Protein AF-A0AAC9HI49-F1 (afdb_monomer)

Sequence (173 aa):
MTNDEAMKWEGIQILCEARKFAYNLLRNTFIQEPSREFIDLLERDEVILSFPFAEDNQEIGAGVDQVNKYLERYTSLAADARGEELERLRWDYTRMFVGPYQLSAPPWESAYLNDERLLFQEETLAVRRIYLRYGDIEELRRKYGGTADVKGLPDASITHPSITIQPADEARK

InterPro domains:
  IPR020945 DMSO/Nitrate reductase chaperone [PF02613] (62-135)
  IPR036411 TorD-like superfamily [SSF89155] (7-135)
  IPR050289 TorD/DmsD family chaperones [PTHR34227] (17-135)

Structure (mmCIF, N/CA/C/O backbone):
data_AF-A0AAC9HI49-F1
#
_entry.id   AF-A0AAC9HI49-F1
#
loop_
_atom_site.group_PDB
_atom_site.id
_atom_site.type_symbol
_atom_site.label_atom_id
_atom_site.label_alt_id
_atom_site.label_comp_id
_atom_site.label_asym_id
_atom_site.label_entity_id
_atom_site.label_seq_id
_atom_site.pdbx_PDB_ins_code
_atom_site.Cartn_x
_atom_site.Cartn_y
_atom_site.Cartn_z
_atom_site.occupancy
_atom_site.B_iso_or_equiv
_atom_site.auth_seq_id
_atom_site.auth_comp_id
_atom_site.auth_asym_id
_atom_site.auth_atom_id
_atom_site.pdbx_PDB_model_num
ATOM 1 N N . MET A 1 1 ? 15.041 10.999 -35.578 1.00 61.09 1 MET A N 1
ATOM 2 C CA . MET A 1 1 ? 14.035 10.027 -35.116 1.00 61.09 1 MET A CA 1
ATOM 3 C C . MET A 1 1 ? 12.996 9.888 -36.197 1.00 61.09 1 MET A C 1
ATOM 5 O O . MET A 1 1 ? 12.480 10.897 -36.663 1.00 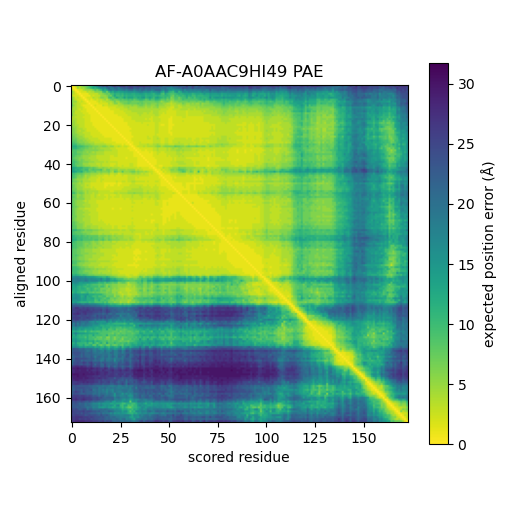61.09 1 MET A O 1
ATOM 9 N N . THR A 1 2 ? 12.757 8.662 -36.632 1.00 83.81 2 THR A N 1
ATOM 10 C CA . THR A 1 2 ? 11.627 8.329 -37.505 1.00 83.81 2 THR A CA 1
ATOM 11 C C . THR A 1 2 ? 10.313 8.413 -36.719 1.00 83.81 2 THR A C 1
ATOM 13 O O . THR A 1 2 ? 10.326 8.407 -35.486 1.00 83.81 2 THR A O 1
ATOM 16 N N . ASN A 1 3 ? 9.179 8.510 -37.419 1.00 82.19 3 ASN A N 1
ATOM 17 C CA . ASN A 1 3 ? 7.861 8.571 -36.778 1.00 82.19 3 ASN A CA 1
ATOM 18 C C . ASN A 1 3 ? 7.596 7.320 -35.912 1.00 82.19 3 ASN A C 1
ATOM 20 O O . ASN A 1 3 ? 7.107 7.432 -34.793 1.00 82.19 3 ASN A O 1
ATOM 24 N N . ASP A 1 4 ? 8.038 6.149 -36.381 1.00 78.75 4 ASP A N 1
ATOM 25 C CA . ASP A 1 4 ? 7.913 4.870 -35.668 1.00 78.75 4 ASP A CA 1
ATOM 26 C C . ASP A 1 4 ? 8.757 4.820 -34.386 1.00 78.75 4 ASP A C 1
ATOM 28 O O . ASP A 1 4 ? 8.318 4.304 -33.357 1.00 78.75 4 ASP A O 1
ATOM 32 N N . GLU A 1 5 ? 9.969 5.385 -34.410 1.00 79.94 5 GLU A N 1
ATOM 33 C CA . GLU A 1 5 ? 10.807 5.488 -33.212 1.00 79.94 5 GLU A CA 1
ATOM 34 C C . GLU A 1 5 ? 10.190 6.429 -32.177 1.00 79.94 5 GLU A C 1
ATOM 36 O O . GLU A 1 5 ? 10.200 6.108 -30.991 1.00 79.94 5 GLU A O 1
ATOM 41 N N . ALA A 1 6 ? 9.636 7.568 -32.606 1.00 79.69 6 ALA A N 1
ATOM 42 C CA . ALA A 1 6 ? 8.961 8.508 -31.711 1.00 79.69 6 ALA A CA 1
ATOM 43 C C . ALA A 1 6 ? 7.743 7.870 -31.029 1.00 79.69 6 ALA A C 1
ATOM 45 O O . ALA A 1 6 ? 7.626 7.944 -29.807 1.00 79.69 6 ALA A O 1
ATOM 46 N N . MET A 1 7 ? 6.916 7.153 -31.793 1.00 80.06 7 MET A N 1
ATOM 47 C CA . MET A 1 7 ? 5.740 6.449 -31.273 1.00 80.06 7 MET A CA 1
ATOM 48 C C . MET A 1 7 ? 6.124 5.342 -30.278 1.00 80.06 7 MET A C 1
ATOM 50 O O . MET A 1 7 ? 5.473 5.149 -29.251 1.00 80.06 7 MET A O 1
ATOM 54 N N . LYS A 1 8 ? 7.234 4.635 -30.531 1.00 89.06 8 LYS A N 1
ATOM 55 C CA . LYS A 1 8 ? 7.773 3.635 -29.598 1.00 89.06 8 LYS A CA 1
ATOM 56 C C . LYS A 1 8 ? 8.255 4.266 -28.288 1.00 89.06 8 LYS A C 1
ATOM 58 O O . LYS A 1 8 ? 8.011 3.704 -27.221 1.00 89.06 8 LYS A O 1
ATOM 63 N N . TRP A 1 9 ? 8.947 5.404 -28.355 1.00 87.31 9 TRP A N 1
ATOM 64 C CA . TRP A 1 9 ? 9.410 6.121 -27.162 1.00 87.31 9 TRP A CA 1
ATOM 65 C C . TRP A 1 9 ? 8.252 6.628 -26.312 1.00 87.31 9 TRP A C 1
ATOM 67 O O . TRP A 1 9 ? 8.283 6.457 -25.095 1.00 87.31 9 TRP A O 1
ATOM 77 N N . GLU A 1 10 ? 7.221 7.175 -26.947 1.00 90.31 10 GLU A N 1
ATOM 78 C CA . GLU A 1 10 ? 5.997 7.608 -26.276 1.00 90.31 10 GLU A CA 1
ATOM 79 C C . GLU A 1 10 ? 5.317 6.440 -25.545 1.00 90.31 10 GLU A C 1
ATOM 81 O O . GLU A 1 10 ? 5.030 6.537 -24.353 1.00 90.31 10 GLU A O 1
ATOM 86 N N . GLY A 1 11 ? 5.180 5.280 -26.198 1.00 90.56 11 GLY A N 1
ATOM 87 C CA . GLY A 1 11 ? 4.645 4.075 -25.554 1.00 90.56 11 GLY A CA 1
ATOM 88 C C . GLY A 1 11 ? 5.463 3.619 -24.338 1.00 90.56 11 GLY A C 1
ATOM 89 O O . GLY A 1 11 ? 4.902 3.279 -23.296 1.00 90.56 11 GLY A O 1
ATOM 90 N N . ILE A 1 12 ? 6.797 3.66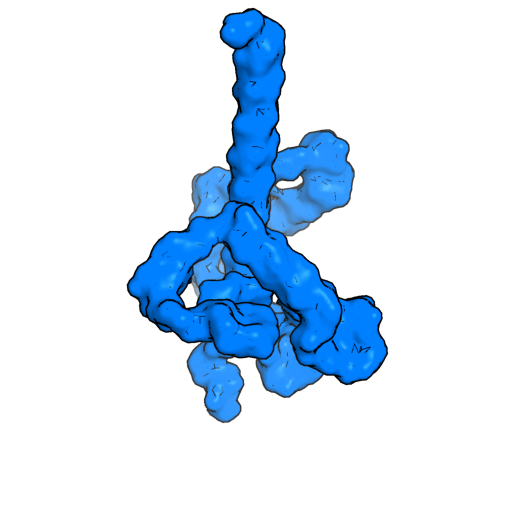1 -24.425 1.00 92.62 12 ILE A N 1
ATOM 91 C CA . ILE A 1 12 ? 7.678 3.337 -23.289 1.00 92.62 12 ILE A CA 1
ATOM 92 C C . ILE A 1 12 ? 7.490 4.339 -22.143 1.00 92.62 12 ILE A C 1
ATOM 94 O O . ILE A 1 12 ? 7.461 3.935 -20.980 1.00 92.62 12 ILE A O 1
ATOM 98 N N . GLN A 1 13 ? 7.357 5.632 -22.446 1.00 91.44 13 GLN A N 1
ATOM 99 C CA . GLN A 1 13 ? 7.132 6.664 -21.433 1.00 91.44 13 GLN A CA 1
ATOM 100 C C . GLN A 1 13 ? 5.804 6.455 -20.706 1.00 91.44 13 GLN A C 1
ATOM 102 O O . GLN A 1 13 ? 5.793 6.459 -19.476 1.00 91.44 13 GLN A O 1
ATOM 107 N N . ILE A 1 14 ? 4.724 6.179 -21.440 1.00 92.31 14 ILE A N 1
ATOM 108 C CA . ILE A 1 14 ? 3.405 5.883 -20.864 1.00 92.31 14 ILE A CA 1
ATOM 109 C C . ILE A 1 14 ? 3.491 4.690 -19.903 1.00 92.31 14 ILE A C 1
ATOM 111 O O . ILE A 1 14 ? 3.037 4.775 -18.762 1.00 92.31 14 ILE A O 1
ATOM 115 N N . LEU A 1 15 ? 4.147 3.601 -20.318 1.00 94.06 15 LEU A N 1
ATOM 116 C CA . LEU A 1 15 ? 4.341 2.424 -19.464 1.00 94.06 15 LEU A CA 1
ATOM 117 C C . LEU A 1 15 ? 5.160 2.740 -18.205 1.00 94.06 15 LEU A C 1
ATOM 119 O O . LEU A 1 15 ? 4.860 2.234 -17.122 1.00 94.06 15 LEU A O 1
ATOM 123 N N . CYS A 1 16 ? 6.201 3.563 -18.322 1.00 91.62 16 CYS A N 1
ATOM 124 C CA . CYS A 1 16 ? 7.006 3.981 -17.178 1.00 91.62 16 CYS A CA 1
ATOM 125 C C . CYS A 1 16 ? 6.200 4.825 -16.182 1.00 91.62 16 CYS A C 1
ATOM 127 O O . CYS A 1 16 ? 6.318 4.593 -14.979 1.00 91.62 16 CYS A O 1
ATOM 129 N N . GLU A 1 17 ? 5.377 5.763 -16.651 1.00 92.31 17 GLU A N 1
ATOM 130 C CA . GLU A 1 17 ? 4.525 6.581 -15.778 1.00 92.31 17 GLU A CA 1
ATOM 131 C C . GLU A 1 17 ? 3.445 5.743 -15.085 1.00 92.31 17 GLU A C 1
ATOM 133 O O . GLU A 1 17 ? 3.283 5.846 -13.868 1.00 92.31 17 GLU A O 1
ATOM 138 N N . ALA A 1 18 ? 2.805 4.816 -15.805 1.00 93.06 18 ALA A N 1
ATOM 139 C CA . ALA A 1 18 ? 1.861 3.865 -15.220 1.00 93.06 18 ALA A CA 1
ATOM 140 C C . ALA A 1 18 ? 2.509 3.056 -14.079 1.00 93.06 18 ALA A C 1
ATOM 142 O O . ALA A 1 18 ? 1.972 2.946 -12.976 1.00 93.06 18 ALA A O 1
ATOM 143 N N . ARG A 1 19 ? 3.725 2.544 -14.299 1.00 93.00 19 ARG A N 1
ATOM 144 C CA . ARG A 1 19 ? 4.468 1.798 -13.273 1.00 93.00 19 ARG A CA 1
ATOM 145 C C . ARG A 1 19 ? 4.849 2.663 -12.076 1.00 93.00 19 ARG A C 1
ATOM 147 O O . ARG A 1 19 ? 4.712 2.205 -10.945 1.00 93.00 19 ARG A O 1
ATOM 154 N N . LYS A 1 20 ? 5.315 3.896 -12.297 1.00 91.19 20 LYS A N 1
ATOM 155 C CA . LYS A 1 20 ? 5.620 4.836 -11.204 1.00 91.19 20 LYS A CA 1
ATOM 156 C C . LYS A 1 20 ? 4.387 5.094 -10.347 1.00 91.19 20 LYS A C 1
ATOM 158 O O . LYS A 1 20 ? 4.497 5.054 -9.125 1.00 91.19 20 LYS A O 1
ATOM 163 N N . PHE A 1 21 ? 3.233 5.313 -10.973 1.00 92.44 21 PHE A N 1
ATOM 164 C CA . PHE A 1 21 ? 1.966 5.476 -10.270 1.00 92.44 21 PHE A CA 1
ATOM 165 C C . PHE A 1 21 ? 1.647 4.254 -9.396 1.00 92.44 21 PHE A C 1
ATOM 167 O O . PHE A 1 21 ? 1.499 4.404 -8.183 1.00 92.44 21 PHE A O 1
ATOM 174 N N . ALA A 1 22 ? 1.655 3.047 -9.973 1.00 94.19 22 ALA A N 1
ATOM 175 C CA . ALA A 1 22 ? 1.383 1.813 -9.233 1.00 94.19 22 ALA A CA 1
ATOM 176 C C . ALA A 1 22 ? 2.346 1.610 -8.053 1.00 94.19 22 ALA A C 1
ATOM 178 O O . ALA A 1 22 ? 1.912 1.355 -6.929 1.00 94.19 22 ALA A O 1
ATOM 179 N N . TYR A 1 23 ? 3.655 1.760 -8.280 1.00 91.88 23 TYR A N 1
ATOM 180 C CA . TYR A 1 23 ? 4.651 1.582 -7.224 1.00 91.88 23 TYR A CA 1
ATOM 181 C C . TYR A 1 23 ? 4.520 2.628 -6.120 1.00 91.88 23 TYR A C 1
ATOM 183 O O . TYR A 1 23 ? 4.665 2.278 -4.953 1.00 91.88 23 TYR A O 1
ATOM 191 N N . ASN A 1 24 ? 4.227 3.887 -6.454 1.00 87.75 24 ASN A N 1
ATOM 192 C CA . ASN A 1 24 ? 4.036 4.934 -5.453 1.00 87.75 24 ASN A CA 1
ATOM 193 C C . ASN A 1 24 ? 2.788 4.688 -4.607 1.00 87.75 24 ASN A C 1
ATOM 195 O O . ASN A 1 24 ? 2.849 4.840 -3.387 1.00 87.75 24 ASN A O 1
ATOM 199 N N . LEU A 1 25 ? 1.687 4.273 -5.236 1.00 91.00 25 LEU A N 1
ATOM 200 C CA . LEU A 1 25 ? 0.455 3.952 -4.530 1.00 91.00 25 LEU A CA 1
ATOM 201 C C . LEU A 1 25 ? 0.673 2.801 -3.544 1.00 91.00 25 LEU A C 1
ATOM 203 O O . LEU A 1 25 ? 0.458 2.975 -2.348 1.00 91.00 25 LEU A O 1
ATOM 207 N N . LEU A 1 26 ? 1.198 1.671 -4.030 1.00 92.06 26 LEU A N 1
ATOM 208 C CA . LEU A 1 26 ? 1.496 0.505 -3.196 1.00 92.06 26 LEU A CA 1
ATOM 209 C C . LEU A 1 26 ? 2.478 0.857 -2.075 1.00 92.06 26 LEU A C 1
ATOM 211 O O . LEU A 1 26 ? 2.240 0.536 -0.914 1.00 92.06 26 LEU A O 1
ATOM 215 N N . ARG A 1 27 ? 3.566 1.566 -2.399 1.00 86.94 27 ARG A N 1
ATOM 216 C CA . ARG A 1 27 ? 4.562 2.007 -1.417 1.00 86.94 27 ARG A CA 1
ATOM 217 C C . ARG A 1 27 ? 3.914 2.798 -0.283 1.00 86.94 27 ARG A C 1
ATOM 219 O O . ARG A 1 27 ? 4.243 2.555 0.875 1.00 86.94 27 ARG A O 1
ATOM 226 N N . ASN A 1 28 ? 3.032 3.742 -0.602 1.00 85.88 28 ASN A N 1
ATOM 227 C CA . ASN A 1 28 ? 2.361 4.540 0.417 1.00 85.88 28 ASN A CA 1
ATOM 228 C C . ASN A 1 28 ? 1.410 3.675 1.251 1.00 85.88 28 ASN A C 1
ATOM 230 O O . ASN A 1 28 ? 1.420 3.795 2.467 1.00 85.88 28 ASN A O 1
ATOM 234 N N . THR A 1 29 ? 0.690 2.727 0.653 1.00 89.00 29 THR A N 1
ATOM 235 C CA . THR A 1 29 ? -0.162 1.792 1.408 1.00 89.00 29 THR A CA 1
ATOM 236 C C . THR A 1 29 ? 0.621 0.926 2.409 1.00 89.00 29 THR A C 1
ATOM 238 O O . THR A 1 29 ? 0.087 0.593 3.461 1.00 89.00 29 THR A O 1
ATOM 241 N N . PHE A 1 30 ? 1.881 0.577 2.120 1.00 87.00 30 PHE A N 1
ATOM 242 C CA . PHE A 1 30 ? 2.711 -0.250 3.011 1.00 87.00 30 PHE A CA 1
ATOM 243 C C . PHE A 1 30 ? 3.580 0.531 4.010 1.00 87.00 30 PHE A C 1
ATOM 245 O O . PHE A 1 30 ? 4.011 -0.060 4.992 1.00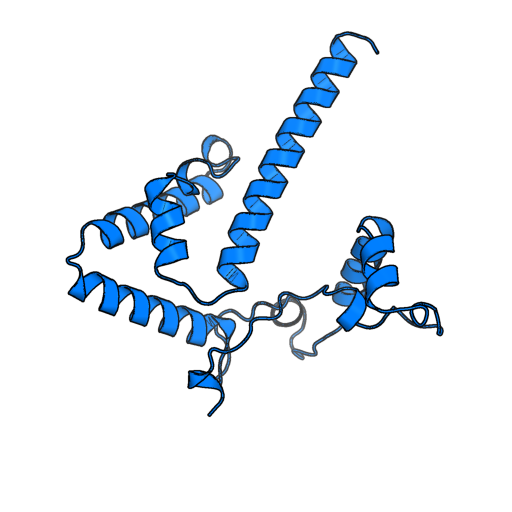 87.00 30 PHE A O 1
ATOM 252 N N . ILE A 1 31 ? 3.921 1.802 3.763 1.00 80.69 31 ILE A N 1
ATOM 253 C CA . ILE A 1 31 ? 4.863 2.553 4.622 1.00 80.69 31 ILE A CA 1
ATOM 254 C C . ILE A 1 31 ? 4.171 3.255 5.788 1.00 80.69 31 ILE A C 1
ATOM 256 O O . ILE A 1 31 ? 4.750 3.354 6.875 1.00 80.69 31 ILE A O 1
ATOM 260 N N . GLN A 1 32 ? 2.986 3.805 5.543 1.00 81.50 32 GLN A N 1
ATOM 261 C CA . GLN A 1 32 ? 2.268 4.627 6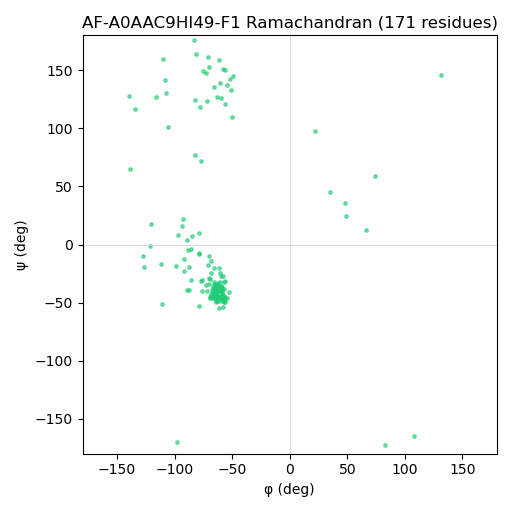.508 1.00 81.50 32 GLN A CA 1
ATOM 262 C C . GLN A 1 32 ? 1.061 3.879 7.051 1.00 81.50 32 GLN A C 1
ATOM 264 O O . GLN A 1 32 ? 0.351 3.191 6.320 1.00 81.50 32 GLN A O 1
ATOM 269 N N . GLU A 1 33 ? 0.823 4.067 8.345 1.00 89.00 33 GLU A N 1
ATOM 270 C CA . GLU A 1 33 ? -0.433 3.675 8.960 1.00 89.00 33 GLU A CA 1
ATOM 271 C C . GLU A 1 33 ? -1.605 4.325 8.194 1.00 89.00 33 GLU A C 1
ATOM 273 O O . GLU A 1 33 ? -1.508 5.499 7.812 1.00 89.00 33 GLU A O 1
ATOM 278 N N . PRO A 1 34 ? -2.700 3.590 7.930 1.00 91.75 34 PRO A N 1
ATOM 279 C CA . PRO A 1 34 ? -3.844 4.133 7.213 1.00 91.75 34 PRO A CA 1
ATOM 280 C C . PRO A 1 34 ? -4.431 5.334 7.956 1.00 91.75 34 PRO A C 1
ATOM 282 O O . PRO A 1 34 ? -4.794 5.239 9.129 1.00 91.75 34 PRO A O 1
ATOM 285 N N . SER A 1 35 ? -4.558 6.458 7.251 1.00 92.31 35 SER A N 1
ATOM 286 C CA . SER A 1 35 ? -5.194 7.672 7.758 1.00 92.31 35 SER A CA 1
ATOM 287 C C . SER A 1 35 ? -6.523 7.933 7.056 1.00 92.31 35 SER A C 1
ATOM 289 O O . SER A 1 35 ? -6.762 7.455 5.943 1.00 92.31 35 SER A O 1
ATOM 291 N N . ARG A 1 36 ? -7.383 8.737 7.690 1.00 91.56 36 ARG A N 1
ATOM 292 C CA . ARG A 1 36 ? -8.645 9.177 7.082 1.00 91.56 36 ARG A CA 1
ATOM 293 C C . ARG A 1 36 ? -8.392 9.907 5.767 1.00 91.56 36 ARG A C 1
ATOM 295 O O . ARG A 1 36 ? -9.039 9.609 4.775 1.00 91.56 36 ARG A O 1
ATOM 302 N N . GLU A 1 37 ? -7.419 10.811 5.755 1.00 90.25 37 GLU A N 1
ATOM 303 C CA . GLU A 1 37 ? -7.063 11.616 4.586 1.00 90.25 37 GLU A CA 1
ATOM 304 C C . GLU A 1 37 ? -6.614 10.737 3.420 1.00 90.25 37 GLU A C 1
ATOM 306 O O . GLU A 1 37 ? -6.943 11.023 2.272 1.00 90.25 37 GLU A O 1
ATOM 311 N N . PHE A 1 38 ? -5.877 9.659 3.707 1.00 90.50 38 PHE A N 1
ATOM 312 C CA . PHE A 1 38 ? -5.438 8.727 2.679 1.00 90.50 38 PHE A CA 1
ATOM 313 C C . PHE A 1 38 ? -6.612 7.930 2.105 1.00 90.50 38 PHE A C 1
ATOM 315 O O . PHE A 1 38 ? -6.728 7.836 0.889 1.00 90.50 38 PHE A O 1
ATOM 322 N N . ILE A 1 39 ? -7.507 7.405 2.947 1.00 91.81 39 ILE A N 1
ATOM 323 C CA . ILE A 1 39 ? -8.690 6.663 2.481 1.00 91.81 39 ILE A CA 1
ATOM 324 C C . ILE A 1 39 ? -9.624 7.570 1.669 1.00 91.81 39 ILE A C 1
ATOM 326 O O . ILE A 1 39 ? -10.052 7.183 0.584 1.00 91.81 39 ILE A O 1
ATOM 330 N N . ASP A 1 40 ? -9.886 8.786 2.154 1.00 88.06 40 ASP A N 1
ATOM 331 C CA . ASP A 1 40 ? -10.738 9.761 1.466 1.00 88.06 40 ASP A CA 1
ATOM 332 C C . ASP A 1 40 ? -10.130 10.178 0.108 1.00 88.06 40 ASP A C 1
ATOM 334 O O . ASP A 1 40 ? -10.860 10.383 -0.859 1.00 88.06 40 ASP A O 1
ATOM 338 N N . LEU A 1 41 ? -8.795 10.263 -0.001 1.00 88.81 41 LEU A N 1
ATOM 339 C CA . LEU A 1 41 ? -8.105 10.515 -1.274 1.00 88.81 41 LEU A CA 1
ATOM 340 C C . LEU A 1 41 ? -8.293 9.362 -2.271 1.00 88.81 41 LEU A C 1
ATOM 342 O O . LEU A 1 41 ? -8.515 9.613 -3.454 1.00 88.81 41 LEU A O 1
ATOM 346 N N . LEU A 1 42 ? -8.194 8.109 -1.811 1.00 90.75 42 LEU A N 1
ATOM 347 C CA . LEU A 1 42 ? -8.360 6.935 -2.677 1.00 90.75 42 LEU A CA 1
ATOM 348 C C . LEU A 1 42 ? -9.764 6.851 -3.276 1.00 90.75 42 LEU A C 1
ATOM 350 O O . LEU A 1 42 ? -9.907 6.405 -4.413 1.00 90.75 42 LEU A O 1
ATOM 354 N N . GLU A 1 43 ? -10.772 7.258 -2.508 1.00 86.31 43 GLU A N 1
ATOM 355 C CA . GLU A 1 43 ? -12.165 7.242 -2.941 1.00 86.31 43 GLU A CA 1
ATOM 356 C C . GLU A 1 43 ? -12.499 8.418 -3.860 1.00 86.31 43 GLU A C 1
ATOM 358 O O . GLU A 1 43 ? -12.964 8.198 -4.976 1.00 86.31 43 GLU A O 1
ATOM 363 N N . ARG A 1 44 ? -12.205 9.654 -3.438 1.00 82.06 44 ARG A N 1
ATOM 364 C CA . ARG A 1 44 ? -12.624 10.865 -4.159 1.00 82.06 44 ARG A CA 1
ATOM 365 C C . ARG A 1 44 ? -12.109 10.928 -5.595 1.00 82.06 44 ARG A C 1
ATOM 367 O O . ARG A 1 44 ? -12.816 11.412 -6.476 1.00 82.06 44 ARG A O 1
ATOM 374 N N . ASP A 1 45 ? -10.871 10.495 -5.801 1.00 82.31 45 ASP A N 1
ATOM 375 C CA . ASP A 1 45 ? -10.201 10.577 -7.098 1.00 82.31 45 ASP A CA 1
ATOM 376 C C . ASP A 1 45 ? -10.295 9.252 -7.878 1.00 82.31 45 ASP A C 1
ATOM 378 O O . ASP A 1 45 ? -9.622 9.099 -8.897 1.00 82.31 45 ASP A O 1
ATOM 382 N N . GLU A 1 46 ? -11.087 8.283 -7.391 1.00 87.69 46 GLU A N 1
ATOM 383 C CA . GLU A 1 46 ? -11.232 6.939 -7.974 1.00 87.69 46 GLU A CA 1
ATOM 384 C C . GLU A 1 46 ? -9.866 6.296 -8.295 1.00 87.69 46 GLU A C 1
ATOM 386 O O . GLU A 1 46 ? -9.680 5.576 -9.282 1.00 87.69 46 GLU A O 1
ATOM 391 N N . VAL A 1 47 ? -8.871 6.571 -7.441 1.00 91.25 47 VAL A N 1
ATOM 392 C CA . VAL A 1 47 ? -7.445 6.296 -7.698 1.00 91.25 47 VAL A CA 1
ATOM 393 C C . VAL A 1 47 ? -7.221 4.819 -7.999 1.00 91.25 47 VAL A C 1
ATOM 395 O O . VAL A 1 47 ? -6.423 4.456 -8.862 1.00 91.25 47 VAL A O 1
ATOM 398 N N . ILE A 1 48 ? -7.945 3.962 -7.283 1.00 94.25 48 ILE A N 1
ATOM 399 C CA . ILE A 1 48 ? -7.841 2.510 -7.393 1.00 94.25 48 ILE A CA 1
ATOM 400 C C . ILE A 1 48 ? -8.404 1.995 -8.720 1.00 94.25 48 ILE A C 1
ATOM 402 O O . ILE A 1 48 ? -7.827 1.070 -9.285 1.00 94.25 48 ILE A O 1
ATOM 406 N N . LEU A 1 49 ? -9.454 2.613 -9.269 1.00 94.06 49 LEU A N 1
ATOM 407 C CA . LEU A 1 49 ? -9.993 2.237 -10.583 1.00 94.06 49 LEU A CA 1
ATOM 408 C C . LEU A 1 49 ? -9.024 2.585 -11.721 1.00 94.06 49 LEU A C 1
ATOM 410 O O . LEU A 1 49 ? -9.032 1.937 -12.762 1.00 94.06 49 LEU A O 1
ATOM 414 N N . SER A 1 50 ? -8.138 3.560 -11.496 1.00 92.62 50 SER A N 1
ATOM 415 C CA . SER A 1 50 ? -7.061 3.930 -12.424 1.00 92.62 50 SER A CA 1
ATOM 416 C C . SER A 1 50 ? -5.794 3.074 -12.270 1.00 92.62 50 SER A C 1
ATOM 418 O O . SER A 1 50 ? -4.763 3.382 -12.875 1.00 92.62 50 SER A O 1
ATOM 420 N N . PHE A 1 51 ? -5.816 2.016 -11.448 1.00 95.75 51 PHE A N 1
ATOM 421 C CA . PHE A 1 51 ? -4.652 1.151 -11.275 1.00 95.75 51 PHE A CA 1
ATOM 422 C C . PHE A 1 51 ? -4.296 0.442 -12.593 1.00 95.75 51 PHE A C 1
ATOM 424 O O . PHE A 1 51 ? -5.149 -0.200 -13.209 1.00 95.75 51 PHE A O 1
ATOM 431 N N . PRO A 1 52 ? -3.040 0.543 -13.059 1.00 96.06 52 PRO A N 1
ATOM 432 C CA . PRO A 1 52 ? -2.684 0.101 -14.397 1.00 96.06 52 PRO A CA 1
ATOM 433 C C . PRO A 1 52 ? -2.731 -1.421 -14.521 1.00 96.06 52 PRO A C 1
ATOM 435 O O . PRO A 1 52 ? -2.469 -2.146 -13.561 1.00 96.06 52 PRO A O 1
ATOM 438 N N . PHE A 1 53 ? -2.980 -1.890 -15.747 1.00 95.06 53 PHE A N 1
ATOM 439 C CA . PHE A 1 53 ? -3.011 -3.309 -16.123 1.00 95.06 53 PHE A CA 1
ATOM 440 C C . PHE A 1 53 ? -4.154 -4.125 -15.493 1.00 95.06 53 PHE A C 1
ATOM 442 O O . PHE A 1 53 ? -4.130 -5.350 -15.580 1.00 95.06 53 PHE A O 1
ATOM 449 N N . ALA A 1 54 ? -5.159 -3.484 -14.886 1.00 95.25 54 ALA A N 1
ATOM 450 C CA . ALA A 1 54 ? -6.320 -4.173 -14.316 1.00 95.25 54 ALA A CA 1
ATOM 451 C C . ALA A 1 54 ? -7.145 -4.934 -15.372 1.00 95.25 54 ALA A C 1
ATOM 453 O O . ALA A 1 54 ? -7.626 -6.031 -15.100 1.00 95.25 54 ALA A O 1
ATOM 454 N N . GLU A 1 55 ? -7.259 -4.388 -16.587 1.00 93.62 55 GLU A N 1
ATOM 455 C CA . GLU A 1 55 ? -7.936 -5.049 -17.715 1.00 93.62 55 GLU A CA 1
ATOM 456 C C . GLU A 1 55 ? -7.084 -6.168 -18.338 1.00 93.62 55 GLU A C 1
ATOM 458 O O . GLU A 1 55 ? -7.617 -7.166 -18.823 1.00 93.62 55 GLU A O 1
ATOM 463 N N . ASP A 1 56 ? -5.757 -6.023 -18.292 1.00 94.38 56 ASP A N 1
ATOM 464 C CA . ASP A 1 56 ? -4.805 -6.947 -18.917 1.00 94.38 56 ASP A CA 1
ATOM 465 C C . ASP A 1 56 ? -4.418 -8.127 -18.009 1.00 94.38 56 ASP A C 1
ATOM 467 O O . ASP A 1 56 ? -3.896 -9.141 -18.480 1.00 94.38 56 ASP A O 1
ATOM 471 N N . ASN A 1 57 ? -4.630 -8.008 -16.695 1.00 96.75 57 ASN A N 1
ATOM 472 C CA . ASN A 1 57 ? -4.240 -9.007 -15.709 1.00 96.75 57 ASN A CA 1
ATOM 473 C C . ASN A 1 57 ? -5.369 -9.271 -14.706 1.00 96.75 57 ASN A C 1
ATOM 475 O O . ASN A 1 57 ? -5.725 -8.414 -13.899 1.00 96.75 57 ASN A O 1
ATOM 479 N N . GLN A 1 58 ? -5.869 -10.509 -14.706 1.00 96.62 58 GLN A N 1
ATOM 480 C CA . GLN A 1 58 ? -6.995 -10.929 -13.873 1.00 96.62 58 GLN A CA 1
ATOM 481 C C . GLN A 1 58 ? -6.740 -10.773 -12.364 1.00 96.62 58 GLN A C 1
ATOM 483 O O . GLN A 1 58 ? -7.664 -10.440 -11.627 1.00 96.62 58 GLN A O 1
ATOM 488 N N . GLU A 1 59 ? -5.516 -11.014 -11.889 1.00 97.31 59 GLU A N 1
ATOM 489 C CA . GLU A 1 59 ? -5.181 -10.887 -10.465 1.00 97.31 59 GLU A CA 1
ATOM 490 C C . GLU A 1 59 ? -5.146 -9.419 -10.036 1.00 97.31 59 GLU A C 1
ATOM 492 O O . GLU A 1 59 ? -5.662 -9.073 -8.973 1.00 97.31 59 GLU A O 1
ATOM 497 N N . ILE A 1 60 ? -4.599 -8.545 -10.889 1.00 96.69 60 ILE A N 1
ATOM 498 C CA . ILE A 1 60 ? -4.615 -7.096 -10.659 1.00 96.69 60 ILE A CA 1
ATOM 499 C C . ILE A 1 60 ? -6.058 -6.590 -10.657 1.00 96.69 60 ILE A C 1
ATOM 501 O O . ILE A 1 60 ? -6.451 -5.910 -9.710 1.00 96.69 60 ILE A O 1
ATOM 505 N N . GLY A 1 61 ? -6.862 -6.969 -11.656 1.00 97.50 61 GLY A N 1
ATOM 506 C CA . GLY A 1 61 ? -8.280 -6.610 -11.723 1.00 97.50 61 GLY A CA 1
ATOM 507 C C . GLY A 1 61 ? -9.061 -7.062 -10.485 1.00 97.50 61 GLY A C 1
ATOM 508 O O . GLY A 1 61 ? -9.778 -6.270 -9.881 1.00 97.50 61 GLY A O 1
ATOM 509 N N . ALA A 1 62 ? -8.847 -8.297 -10.022 1.00 98.00 62 ALA A N 1
ATOM 510 C CA . ALA A 1 62 ? -9.477 -8.797 -8.800 1.00 98.00 62 ALA A CA 1
ATOM 511 C C . ALA A 1 62 ? -9.060 -8.004 -7.546 1.00 98.00 62 ALA A C 1
ATOM 513 O O . ALA A 1 62 ? -9.894 -7.742 -6.675 1.00 98.00 62 ALA A O 1
ATOM 514 N N . GLY A 1 63 ? -7.788 -7.604 -7.453 1.00 96.56 63 GLY A N 1
ATOM 515 C CA . GLY A 1 63 ? -7.289 -6.759 -6.368 1.00 96.56 63 GLY A CA 1
ATOM 516 C C . GLY A 1 63 ? -7.919 -5.364 -6.373 1.00 96.56 63 GLY A C 1
ATOM 517 O O . GLY A 1 63 ? -8.377 -4.897 -5.329 1.00 96.56 63 GLY A O 1
ATOM 518 N N . VAL A 1 64 ? -8.002 -4.731 -7.547 1.00 97.00 64 VAL A N 1
ATOM 519 C CA . VAL A 1 64 ? -8.677 -3.438 -7.750 1.00 97.00 64 VAL A CA 1
ATOM 520 C C . VAL A 1 64 ? -10.136 -3.517 -7.312 1.00 97.00 64 VAL A C 1
ATOM 522 O O . VAL A 1 64 ? -10.568 -2.711 -6.489 1.00 97.00 64 VAL A O 1
ATOM 525 N N . ASP A 1 65 ? -10.867 -4.537 -7.765 1.00 97.19 65 ASP A N 1
ATOM 526 C CA . ASP A 1 65 ? -12.266 -4.756 -7.392 1.00 97.19 65 ASP A CA 1
ATOM 527 C C . ASP A 1 65 ? -12.447 -4.924 -5.882 1.00 97.19 65 ASP A C 1
ATOM 529 O O . ASP A 1 65 ? -13.405 -4.414 -5.296 1.00 97.19 65 ASP A O 1
ATOM 533 N N . GLN A 1 66 ? -11.552 -5.672 -5.232 1.00 97.75 66 GLN A N 1
ATOM 534 C CA . GLN A 1 66 ? -11.626 -5.914 -3.796 1.00 97.75 66 GLN A CA 1
ATOM 535 C C . GLN A 1 66 ? -11.404 -4.628 -2.996 1.00 97.75 66 GLN A C 1
ATOM 537 O O . GLN A 1 66 ? -12.145 -4.366 -2.044 1.00 97.75 66 GLN A O 1
ATOM 542 N N . VAL A 1 67 ? -10.412 -3.822 -3.382 1.00 96.00 67 VAL A N 1
ATOM 543 C CA . VAL A 1 67 ? -10.137 -2.541 -2.724 1.00 96.00 67 VAL A CA 1
ATOM 544 C C . VAL A 1 67 ? -11.265 -1.547 -2.999 1.00 96.00 67 VAL A C 1
ATOM 546 O O . VAL A 1 67 ? -11.737 -0.909 -2.060 1.00 96.00 67 VAL A O 1
ATOM 549 N N . ASN A 1 68 ? -11.772 -1.465 -4.232 1.00 95.94 68 ASN A N 1
ATOM 550 C CA . ASN A 1 68 ? -12.880 -0.572 -4.567 1.00 95.94 68 ASN A CA 1
ATOM 551 C C . ASN A 1 68 ? -14.150 -0.907 -3.763 1.00 95.94 68 ASN A C 1
ATOM 553 O O . ASN A 1 68 ? -14.732 -0.028 -3.135 1.00 95.94 68 ASN A O 1
ATOM 557 N N . LYS A 1 69 ? -14.520 -2.191 -3.660 1.00 96.12 69 LYS A N 1
ATOM 558 C CA . LYS A 1 69 ? -15.654 -2.634 -2.821 1.00 96.12 69 LYS A CA 1
ATOM 559 C C . LYS A 1 69 ? -15.479 -2.261 -1.351 1.00 96.12 69 LYS A C 1
ATOM 561 O O . LYS A 1 69 ? -16.456 -1.952 -0.667 1.00 96.12 69 LYS A O 1
ATOM 566 N N . TYR A 1 70 ? -14.249 -2.323 -0.839 1.00 95.62 70 TYR A N 1
ATOM 567 C CA . TYR A 1 70 ? -13.960 -1.871 0.518 1.00 95.62 70 TYR A CA 1
ATOM 568 C C . TYR A 1 70 ? -14.179 -0.358 0.665 1.00 95.62 70 TYR A C 1
ATOM 570 O O . TYR A 1 70 ? -14.827 0.054 1.626 1.00 95.62 70 TYR A O 1
ATOM 578 N N . LEU A 1 71 ? -13.695 0.451 -0.284 1.00 94.81 71 LEU A N 1
ATOM 579 C CA . LEU A 1 71 ? -13.859 1.910 -0.274 1.00 94.81 71 LEU A CA 1
ATOM 580 C C . LEU A 1 71 ? -15.334 2.325 -0.385 1.00 94.81 71 LEU A C 1
ATOM 582 O O . LEU A 1 71 ? -15.800 3.122 0.425 1.00 94.81 71 LEU A O 1
ATOM 586 N N . GLU A 1 72 ? -16.100 1.715 -1.294 1.00 93.94 72 GLU A N 1
ATOM 587 C CA . GLU A 1 72 ? -17.550 1.936 -1.422 1.00 93.94 72 GLU A CA 1
ATOM 588 C C . GLU A 1 72 ? -18.280 1.642 -0.106 1.00 93.94 72 GLU A C 1
ATOM 590 O O . GLU A 1 72 ? -19.100 2.436 0.370 1.00 93.94 72 GLU A O 1
ATOM 595 N N . ARG A 1 73 ? -17.941 0.512 0.533 1.00 94.25 73 ARG A N 1
ATOM 596 C CA . ARG A 1 73 ? -18.475 0.167 1.852 1.00 94.25 73 ARG A CA 1
ATOM 597 C C . ARG A 1 73 ? -18.087 1.222 2.879 1.00 94.25 73 ARG A C 1
ATOM 599 O O . ARG A 1 73 ? -18.965 1.672 3.608 1.00 94.25 73 ARG A O 1
ATOM 606 N N . TYR A 1 74 ? -16.815 1.615 2.939 1.00 93.25 74 TYR A N 1
ATOM 607 C CA . TYR A 1 74 ? -16.307 2.598 3.895 1.00 93.25 74 TYR A CA 1
ATOM 608 C C . TYR A 1 74 ? -17.045 3.937 3.782 1.00 93.25 74 TYR A C 1
ATOM 610 O O . TYR A 1 74 ? -17.516 4.458 4.792 1.00 93.25 74 TYR A O 1
ATOM 618 N N . THR A 1 75 ? -17.227 4.465 2.570 1.00 89.94 75 THR A N 1
ATOM 619 C CA . THR A 1 75 ? -17.913 5.748 2.351 1.00 89.94 75 THR A CA 1
ATOM 620 C C . THR A 1 75 ? -19.407 5.679 2.653 1.00 89.94 75 THR A C 1
ATOM 622 O O . THR A 1 75 ? -19.985 6.663 3.113 1.00 89.94 75 THR A O 1
ATOM 625 N N . SER A 1 76 ? -20.038 4.515 2.475 1.00 92.38 76 SER A N 1
ATOM 626 C CA . SER A 1 76 ? -21.455 4.328 2.817 1.00 92.38 76 SER A CA 1
ATOM 627 C C . SER A 1 76 ? -21.752 4.365 4.327 1.00 92.38 76 SER A C 1
ATOM 629 O O . SER A 1 76 ? -22.913 4.478 4.725 1.00 92.38 76 SER A O 1
ATOM 631 N N . LEU A 1 77 ? -20.724 4.265 5.179 1.00 94.38 77 LEU A N 1
ATOM 632 C CA . LEU A 1 77 ? -20.874 4.267 6.633 1.00 94.38 77 LEU A CA 1
ATOM 633 C C . LEU A 1 77 ? -21.161 5.673 7.186 1.00 94.38 77 LEU A C 1
ATOM 635 O O . LEU A 1 77 ? -20.653 6.691 6.709 1.00 94.38 77 LEU A O 1
ATOM 639 N N . ALA A 1 78 ? -21.913 5.716 8.287 1.00 94.50 78 ALA A N 1
ATOM 640 C CA . ALA A 1 78 ? -22.071 6.926 9.089 1.00 94.50 78 ALA A CA 1
ATOM 641 C C . ALA A 1 78 ? -20.718 7.400 9.665 1.00 94.50 78 ALA A C 1
ATOM 643 O O . ALA A 1 78 ? -19.750 6.644 9.749 1.00 94.50 78 ALA A O 1
ATOM 644 N N . ALA A 1 79 ? -20.621 8.681 10.035 1.00 90.12 79 ALA A N 1
ATOM 645 C CA . ALA A 1 79 ? -19.350 9.297 10.428 1.00 90.12 79 ALA A CA 1
ATOM 646 C C . ALA A 1 79 ? -18.683 8.627 11.647 1.00 90.12 79 ALA A C 1
ATOM 648 O O . ALA A 1 79 ? -17.463 8.464 11.660 1.00 90.12 79 ALA A O 1
ATOM 649 N N . ASP A 1 80 ? -19.480 8.220 12.634 1.00 91.69 80 ASP A N 1
ATOM 650 C CA . ASP A 1 80 ? -19.056 7.443 13.802 1.00 91.69 80 ASP A CA 1
ATOM 651 C C . ASP A 1 80 ? -18.540 6.054 13.397 1.00 91.69 80 ASP A C 1
ATOM 653 O O . ASP A 1 80 ? -17.406 5.696 13.719 1.00 91.69 80 ASP A O 1
ATOM 657 N N . ALA A 1 81 ? -19.306 5.328 12.582 1.00 94.75 81 ALA A N 1
ATOM 658 C CA . ALA A 1 81 ? -18.931 4.010 12.074 1.00 94.75 81 ALA A CA 1
ATOM 659 C C . ALA A 1 81 ? -17.664 4.040 11.193 1.00 94.75 81 ALA A C 1
ATOM 661 O O . ALA A 1 81 ? -16.857 3.113 11.247 1.00 94.75 81 ALA A O 1
ATOM 662 N N . ARG A 1 82 ? -17.426 5.118 10.428 1.00 94.25 82 ARG A N 1
ATOM 663 C CA . ARG A 1 82 ? -16.161 5.323 9.691 1.00 94.25 82 ARG A CA 1
ATOM 664 C C . ARG A 1 82 ? -14.962 5.497 10.616 1.00 94.25 82 ARG A C 1
ATOM 666 O O . ARG A 1 82 ? -13.855 5.113 10.248 1.00 94.25 82 ARG A O 1
ATOM 673 N N . GLY A 1 83 ? -15.162 6.123 11.777 1.00 94.31 83 GLY A N 1
ATOM 674 C CA . GLY A 1 83 ? -14.135 6.218 12.815 1.00 94.31 83 GLY A CA 1
ATOM 675 C C . GLY A 1 83 ? -13.757 4.839 13.346 1.00 94.31 83 GLY A C 1
ATOM 676 O O . GLY A 1 83 ? -12.582 4.493 13.359 1.00 94.31 83 GLY A O 1
ATOM 677 N N . GLU A 1 84 ? -14.749 4.019 13.690 1.00 95.56 84 GLU A N 1
ATOM 678 C CA . GLU A 1 84 ? -14.510 2.650 14.163 1.00 95.56 84 GLU A CA 1
ATOM 679 C C . GLU A 1 84 ? -13.845 1.758 13.105 1.00 95.56 84 GLU A C 1
ATOM 681 O O . GLU A 1 84 ? -12.930 1.000 13.423 1.00 95.56 84 GLU A O 1
ATOM 686 N N . GLU A 1 85 ? -14.277 1.845 11.844 1.00 96.12 85 GLU A N 1
ATOM 687 C CA . GLU A 1 85 ? -13.691 1.064 10.749 1.00 96.12 85 GLU A CA 1
ATOM 688 C C . GLU A 1 85 ? -12.243 1.485 10.454 1.00 96.12 85 GLU A C 1
ATOM 690 O O . GLU A 1 85 ? -11.399 0.628 10.191 1.00 96.12 85 GLU A O 1
ATOM 695 N N . LEU A 1 86 ? -11.929 2.782 10.557 1.00 95.44 86 LEU A N 1
ATOM 696 C CA . LEU A 1 86 ? -10.553 3.269 10.442 1.00 95.44 86 LEU A CA 1
ATO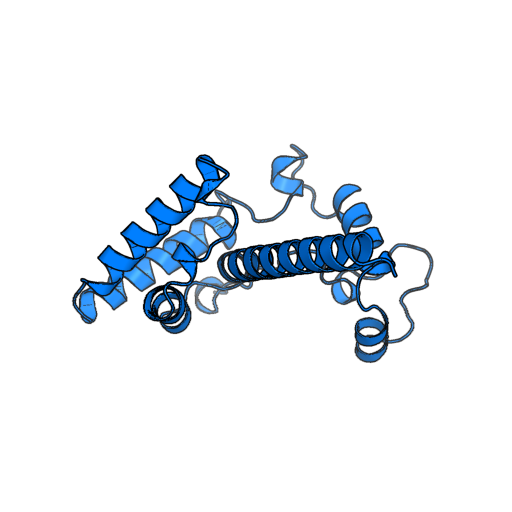M 697 C C . LEU A 1 86 ? -9.671 2.692 11.554 1.00 95.44 86 LEU A C 1
ATOM 699 O O . LEU A 1 86 ? -8.593 2.180 11.268 1.00 95.44 86 LEU A O 1
ATOM 703 N N . GLU A 1 87 ? -10.136 2.712 12.803 1.00 95.44 87 GLU A N 1
ATOM 704 C CA . GLU A 1 87 ? -9.382 2.132 13.919 1.00 95.44 87 GLU A CA 1
ATOM 705 C C . GLU A 1 87 ? -9.157 0.626 13.731 1.00 95.44 87 GLU A C 1
ATOM 707 O O . GLU A 1 87 ? -8.052 0.134 13.955 1.00 95.44 87 GLU A O 1
ATOM 712 N N . ARG A 1 88 ? -10.150 -0.121 13.230 1.00 95.44 88 ARG A N 1
ATOM 713 C CA . ARG A 1 88 ? -9.959 -1.539 12.867 1.00 95.44 88 ARG A CA 1
ATOM 714 C C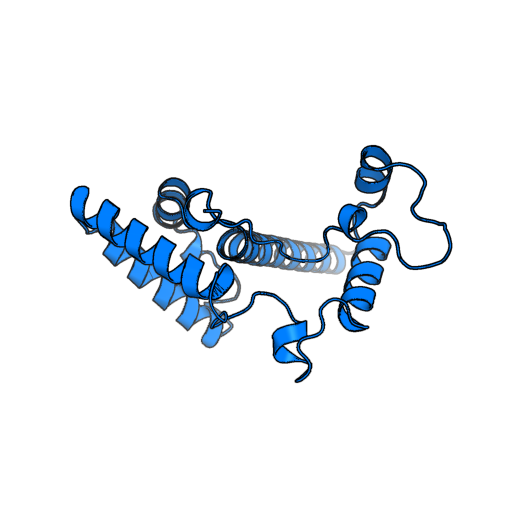 . ARG A 1 88 ? -8.874 -1.721 11.809 1.00 95.44 88 ARG A C 1
ATOM 716 O O . ARG A 1 88 ? -8.032 -2.604 11.961 1.00 95.44 88 ARG A O 1
ATOM 723 N N . LEU A 1 89 ? -8.857 -0.877 10.779 1.00 94.69 89 LEU A N 1
ATOM 724 C CA . LEU A 1 89 ? -7.845 -0.936 9.726 1.00 94.69 89 LEU A CA 1
ATOM 725 C C . LEU A 1 89 ? -6.437 -0.627 10.267 1.00 94.69 89 LEU A C 1
ATOM 727 O O . LEU A 1 89 ? -5.473 -1.290 9.886 1.00 94.69 89 LEU A O 1
ATOM 731 N N . ARG A 1 90 ? -6.312 0.325 11.201 1.00 94.38 90 ARG A N 1
ATOM 732 C CA . ARG A 1 90 ? -5.054 0.640 11.908 1.00 94.38 90 ARG A CA 1
ATOM 733 C C . ARG A 1 90 ? -4.566 -0.527 12.769 1.00 94.38 90 ARG A C 1
ATOM 735 O O . ARG A 1 90 ? -3.375 -0.854 12.763 1.00 94.38 90 ARG A O 1
ATOM 742 N N . TRP A 1 91 ? -5.481 -1.216 13.449 1.00 92.38 91 TRP A N 1
ATOM 743 C CA . TRP A 1 91 ? -5.170 -2.442 14.189 1.00 92.38 91 TRP A CA 1
ATOM 744 C C . TRP A 1 91 ? -4.692 -3.570 13.274 1.00 92.38 91 TRP A C 1
ATOM 746 O O . TRP A 1 91 ? -3.689 -4.222 13.579 1.00 92.38 91 TRP A O 1
ATOM 756 N N . ASP A 1 92 ? -5.362 -3.780 12.140 1.00 92.81 92 ASP A N 1
ATOM 757 C CA . ASP A 1 92 ? -4.944 -4.764 11.141 1.00 92.81 92 ASP A CA 1
ATOM 758 C C . ASP A 1 92 ? -3.559 -4.436 10.578 1.00 92.81 92 ASP A C 1
ATOM 760 O O . ASP A 1 92 ? -2.693 -5.313 10.538 1.00 92.81 92 ASP A O 1
ATOM 764 N N . TYR A 1 93 ? -3.309 -3.170 10.235 1.00 92.12 93 TYR A N 1
ATOM 765 C CA . TYR A 1 93 ? -1.998 -2.692 9.799 1.00 92.12 93 TYR A CA 1
ATOM 766 C C . TYR A 1 93 ? -0.913 -2.984 10.844 1.00 92.12 93 TYR A C 1
ATOM 768 O O . TYR A 1 93 ? 0.114 -3.593 10.537 1.00 92.12 93 TYR A O 1
ATOM 776 N N . THR A 1 94 ? -1.166 -2.627 12.104 1.00 89.69 94 THR A N 1
ATOM 777 C CA . THR A 1 94 ? -0.222 -2.826 13.210 1.00 89.69 94 THR A CA 1
ATOM 778 C C . THR A 1 94 ? 0.101 -4.307 13.414 1.00 89.69 94 THR A C 1
ATOM 780 O O . THR A 1 94 ? 1.270 -4.687 13.522 1.00 89.69 94 THR A O 1
ATOM 783 N N . ARG A 1 95 ? -0.922 -5.169 13.391 1.00 89.81 95 ARG A N 1
ATOM 784 C CA . ARG A 1 95 ? -0.771 -6.624 13.530 1.00 89.81 95 ARG A CA 1
ATOM 785 C C . ARG A 1 95 ? -0.003 -7.253 12.365 1.00 89.81 95 ARG A C 1
ATOM 787 O O . ARG A 1 95 ? 0.760 -8.197 12.574 1.00 89.81 95 ARG A O 1
ATOM 794 N N . MET A 1 96 ? -0.224 -6.773 11.143 1.00 88.44 96 MET A N 1
ATOM 795 C CA . MET A 1 96 ? 0.426 -7.322 9.952 1.00 88.44 96 MET A CA 1
ATOM 796 C C . MET A 1 96 ? 1.880 -6.876 9.825 1.00 88.44 96 MET A C 1
ATOM 798 O O . MET A 1 96 ? 2.719 -7.703 9.465 1.00 88.44 96 MET A O 1
ATOM 802 N N . PHE A 1 97 ? 2.171 -5.613 10.146 1.00 86.06 97 PHE A N 1
ATOM 803 C CA . PHE A 1 97 ? 3.383 -4.945 9.678 1.00 86.06 97 PHE A CA 1
ATOM 804 C C . PHE A 1 97 ? 4.262 -4.309 10.763 1.00 86.06 97 PHE A C 1
ATOM 806 O O . PHE A 1 97 ? 5.435 -4.049 10.500 1.00 86.06 97 PHE A O 1
ATOM 813 N N . VAL A 1 98 ? 3.730 -4.049 11.962 1.00 83.88 98 VAL A N 1
ATOM 814 C CA . VAL A 1 98 ? 4.421 -3.255 12.994 1.00 83.88 98 VAL A CA 1
ATOM 815 C C . VAL A 1 98 ? 4.847 -4.096 14.197 1.00 83.88 98 VAL A C 1
ATOM 817 O O . VAL A 1 98 ? 6.016 -4.073 14.575 1.00 83.88 98 VAL A O 1
ATOM 820 N N . GLY A 1 99 ? 3.929 -4.865 14.787 1.00 80.62 99 GLY A N 1
ATOM 821 C CA . GLY A 1 99 ? 4.178 -5.636 16.010 1.00 80.62 99 GLY A CA 1
ATOM 822 C C . GLY A 1 99 ? 3.456 -5.035 17.221 1.00 80.62 99 GLY A C 1
ATOM 823 O O . GLY A 1 99 ? 2.518 -4.262 17.036 1.00 80.62 99 GLY A O 1
ATOM 824 N N . PRO A 1 100 ? 3.801 -5.414 18.466 1.00 71.06 100 PRO A N 1
ATOM 825 C CA . PRO A 1 100 ? 5.084 -5.971 18.927 1.00 71.06 100 PRO A CA 1
ATOM 826 C C . PRO A 1 100 ? 5.219 -7.501 18.829 1.00 71.06 100 PRO A C 1
ATOM 828 O O . PRO A 1 100 ? 6.274 -8.052 19.138 1.00 71.06 100 PRO A O 1
ATOM 831 N N . TYR A 1 101 ? 4.156 -8.203 18.435 1.00 76.06 101 TYR A N 1
ATOM 832 C CA . TYR A 1 101 ? 4.161 -9.660 18.279 1.00 76.06 101 TYR A CA 1
ATOM 833 C C . TYR A 1 101 ? 4.728 -10.094 16.921 1.00 76.06 101 TYR A C 1
ATOM 835 O O . TYR A 1 101 ? 5.042 -9.267 16.066 1.00 76.06 101 TYR A O 1
ATOM 843 N N . GLN A 1 102 ? 4.847 -11.409 16.709 1.00 78.25 102 GLN A N 1
ATOM 844 C CA . GLN A 1 102 ? 5.265 -11.953 15.420 1.00 78.25 102 GLN A CA 1
ATOM 845 C C . GLN A 1 102 ? 4.341 -11.456 14.299 1.00 78.25 102 GLN A C 1
ATOM 847 O O . GLN A 1 102 ? 3.135 -11.707 14.316 1.00 78.25 102 GLN A O 1
ATOM 852 N N . LEU A 1 103 ? 4.938 -10.779 13.318 1.00 82.00 103 LEU A N 1
ATOM 853 C CA . LEU A 1 103 ? 4.229 -10.224 12.172 1.00 82.00 103 LEU A CA 1
ATOM 854 C C . LEU A 1 103 ? 3.648 -11.332 11.300 1.00 82.00 103 LEU A C 1
ATOM 856 O O . LEU A 1 103 ? 4.331 -12.310 10.989 1.00 82.00 103 LEU A O 1
ATOM 860 N N . SER A 1 104 ? 2.396 -11.151 10.885 1.00 83.44 104 SER A N 1
ATOM 861 C CA . SER A 1 104 ? 1.736 -12.074 9.951 1.00 83.44 104 SER A CA 1
ATOM 862 C C . SER A 1 104 ? 2.206 -11.871 8.511 1.00 83.44 104 SER A C 1
ATOM 864 O O . SER A 1 104 ? 2.263 -12.831 7.751 1.00 83.44 104 SER A O 1
ATOM 866 N N . ALA A 1 105 ? 2.559 -10.635 8.148 1.00 85.56 105 ALA A N 1
ATOM 867 C CA . ALA A 1 105 ? 3.007 -10.272 6.811 1.00 85.56 105 ALA A CA 1
ATOM 868 C C . ALA A 1 105 ? 4.191 -9.293 6.907 1.00 85.56 105 ALA A C 1
ATOM 870 O O . ALA A 1 105 ? 4.053 -8.132 6.529 1.00 85.56 105 ALA A O 1
ATOM 871 N N . PRO A 1 106 ? 5.349 -9.716 7.454 1.00 79.81 106 PRO A N 1
ATOM 872 C CA . PRO A 1 106 ? 6.512 -8.842 7.582 1.00 79.81 106 PRO A CA 1
ATOM 873 C C . PRO A 1 106 ? 6.839 -8.175 6.233 1.00 79.81 106 PRO A C 1
ATOM 875 O O . PRO A 1 106 ? 6.880 -8.869 5.219 1.00 79.81 106 PRO A O 1
ATOM 878 N N . PRO A 1 107 ? 7.088 -6.856 6.184 1.00 79.62 107 PRO A N 1
ATOM 879 C CA . PRO A 1 107 ? 7.299 -6.113 4.933 1.00 79.62 107 PRO A CA 1
ATOM 880 C C . PRO A 1 107 ? 8.716 -6.289 4.353 1.00 79.62 107 PRO A C 1
ATOM 882 O O . PRO A 1 107 ? 9.119 -5.555 3.451 1.00 79.62 107 PRO A O 1
ATOM 885 N N . TRP A 1 108 ? 9.508 -7.214 4.902 1.00 75.81 108 TRP A N 1
ATOM 886 C CA . TRP A 1 108 ? 10.899 -7.437 4.520 1.00 75.81 108 TRP A CA 1
ATOM 887 C C . TRP A 1 108 ? 11.033 -8.727 3.726 1.00 75.81 108 TRP A C 1
ATOM 889 O O . TRP A 1 108 ? 10.599 -9.787 4.168 1.00 75.81 108 TRP A O 1
ATOM 899 N N . GLU A 1 109 ? 11.716 -8.639 2.589 1.00 71.56 109 GLU A N 1
ATOM 900 C CA . GLU A 1 109 ? 12.017 -9.772 1.711 1.00 71.56 109 GLU A CA 1
ATOM 901 C C . GLU A 1 109 ? 12.690 -10.938 2.458 1.00 71.56 109 GLU A C 1
ATOM 903 O O . GLU A 1 109 ? 12.316 -12.095 2.271 1.00 71.56 109 GLU A O 1
ATOM 908 N N . SER A 1 110 ? 13.625 -10.645 3.370 1.00 66.06 110 SER A N 1
ATOM 909 C CA . SER A 1 110 ? 14.367 -11.665 4.125 1.00 66.06 110 SER A CA 1
ATOM 910 C C . SER A 1 110 ? 13.481 -12.547 5.008 1.00 66.06 110 SER A C 1
ATOM 912 O O . SER A 1 110 ? 13.887 -13.651 5.355 1.00 66.06 110 SER A O 1
ATOM 914 N N . ALA A 1 111 ? 12.270 -12.100 5.355 1.00 70.19 111 ALA A N 1
ATOM 915 C CA . ALA A 1 111 ? 11.311 -12.926 6.079 1.00 70.19 111 ALA A CA 1
ATOM 916 C C . ALA A 1 111 ? 10.708 -14.057 5.225 1.00 70.19 111 ALA A C 1
ATOM 918 O O . ALA A 1 111 ? 10.154 -14.996 5.794 1.00 70.19 111 ALA A O 1
ATOM 919 N N . TYR A 1 112 ? 10.815 -13.976 3.893 1.00 73.06 112 TYR A N 1
ATOM 920 C CA . TYR A 1 112 ? 10.266 -14.960 2.952 1.00 73.06 112 TYR A CA 1
ATOM 921 C C . TYR A 1 112 ? 11.338 -15.765 2.210 1.00 73.06 112 TYR A C 1
ATOM 923 O O . TYR A 1 112 ? 11.016 -16.806 1.645 1.00 73.06 112 TYR A O 1
ATOM 931 N N . LEU A 1 113 ? 12.593 -15.301 2.195 1.00 67.25 113 LEU A N 1
ATOM 932 C CA . LEU A 1 113 ? 13.688 -15.971 1.482 1.00 67.25 113 LEU A CA 1
ATOM 933 C C . LEU A 1 113 ? 14.585 -16.842 2.369 1.00 67.25 113 LEU A C 1
ATOM 935 O O . LEU A 1 113 ? 15.290 -17.698 1.841 1.00 67.25 113 LEU A O 1
ATOM 939 N N . ASN A 1 114 ? 14.578 -16.651 3.693 1.00 59.28 114 ASN A N 1
ATOM 940 C CA . ASN A 1 114 ? 15.459 -17.391 4.595 1.00 59.28 114 ASN A CA 1
ATOM 941 C C . ASN A 1 114 ? 14.748 -17.801 5.897 1.00 59.28 114 ASN A C 1
ATOM 943 O O . ASN A 1 114 ? 14.199 -16.957 6.609 1.00 59.28 114 ASN A O 1
ATOM 947 N N . ASP A 1 115 ? 14.823 -19.090 6.241 1.00 51.34 115 ASP A N 1
ATOM 948 C CA . ASP A 1 115 ? 14.291 -19.660 7.487 1.00 51.34 115 ASP A CA 1
ATOM 949 C C . ASP A 1 115 ? 14.936 -19.049 8.747 1.00 51.34 115 ASP A C 1
ATOM 951 O O . ASP A 1 115 ? 14.315 -19.010 9.811 1.00 51.3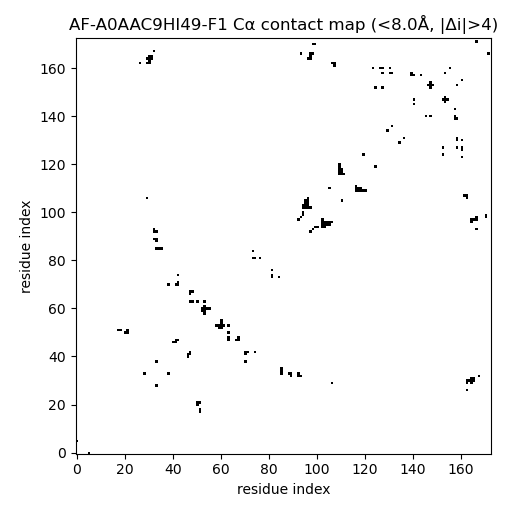4 115 ASP A O 1
ATOM 955 N N . GLU A 1 116 ? 16.154 -18.506 8.638 1.00 54.31 116 GLU A N 1
ATOM 956 C CA . GLU A 1 116 ? 16.870 -17.875 9.754 1.00 54.31 116 GLU A CA 1
ATOM 957 C C . GLU A 1 116 ? 16.389 -16.445 10.068 1.00 54.31 116 GLU A C 1
ATOM 959 O O . GLU A 1 116 ? 16.800 -15.876 11.080 1.00 54.31 116 GLU A O 1
ATOM 964 N N . ARG A 1 117 ? 15.514 -15.848 9.235 1.00 49.84 117 ARG A N 1
ATOM 965 C CA . ARG A 1 117 ? 14.957 -14.484 9.406 1.00 49.84 117 ARG A CA 1
ATOM 966 C C . ARG A 1 117 ? 16.006 -13.394 9.692 1.00 49.84 117 ARG A C 1
ATOM 968 O O . ARG A 1 117 ? 15.690 -12.358 10.282 1.00 49.84 117 ARG A O 1
ATOM 975 N N . LEU A 1 118 ? 17.256 -13.602 9.282 1.00 53.88 118 LEU A N 1
ATOM 976 C CA . LEU A 1 118 ? 18.324 -12.620 9.446 1.00 53.88 118 LEU A CA 1
ATOM 977 C C . LEU A 1 118 ? 18.092 -11.456 8.471 1.00 53.88 118 LEU A C 1
ATOM 979 O O . LEU A 1 118 ? 17.976 -11.646 7.262 1.00 53.88 118 LEU A O 1
ATOM 983 N N . LEU A 1 119 ? 18.007 -10.236 9.003 1.00 52.06 119 LEU A N 1
ATOM 984 C CA . LEU A 1 119 ? 17.889 -9.011 8.206 1.00 52.06 119 LEU A CA 1
ATOM 985 C C . LEU A 1 119 ? 19.242 -8.696 7.528 1.00 52.06 119 LEU A C 1
ATOM 987 O O . LEU A 1 119 ? 20.290 -8.925 8.127 1.00 52.06 119 LEU A O 1
ATOM 991 N N . PHE A 1 120 ? 19.219 -8.100 6.325 1.00 54.94 120 PHE A N 1
ATOM 992 C CA . PHE A 1 120 ? 20.390 -7.596 5.570 1.00 54.94 120 PHE A CA 1
ATOM 993 C C . PHE A 1 120 ? 21.308 -8.647 4.904 1.00 54.94 120 PHE A C 1
ATOM 995 O O . PHE A 1 120 ? 22.517 -8.662 5.137 1.00 54.94 120 PHE A O 1
ATOM 1002 N N . GLN A 1 121 ? 20.753 -9.475 4.014 1.00 61.16 121 GLN A N 1
ATOM 1003 C CA . GLN A 1 121 ? 21.497 -10.482 3.233 1.00 61.16 121 GLN A CA 1
ATOM 1004 C C . GLN A 1 121 ? 21.854 -10.006 1.802 1.00 61.16 121 GLN A C 1
ATOM 1006 O O . GLN A 1 121 ? 21.761 -8.810 1.495 1.00 61.16 121 GLN A O 1
ATOM 1011 N N . GLU A 1 122 ? 22.346 -10.903 0.937 1.00 61.06 122 GLU A N 1
ATOM 1012 C CA . GLU A 1 122 ? 22.881 -10.584 -0.401 1.00 61.06 122 GLU A CA 1
ATOM 1013 C C . GLU A 1 122 ? 21.887 -9.835 -1.301 1.00 61.06 122 GLU A C 1
ATOM 1015 O O . GLU A 1 122 ? 22.284 -8.973 -2.094 1.00 61.06 122 GLU A O 1
ATOM 1020 N N . GLU A 1 123 ? 20.599 -10.103 -1.133 1.00 63.66 123 GLU A N 1
ATOM 1021 C CA . GLU A 1 123 ? 19.472 -9.512 -1.849 1.00 63.66 123 GLU A CA 1
ATOM 1022 C C . GLU A 1 123 ? 19.313 -8.037 -1.477 1.00 63.66 123 GLU A C 1
ATOM 1024 O O . GLU A 1 123 ? 19.257 -7.163 -2.346 1.00 63.66 123 GLU A O 1
ATOM 1029 N N . THR A 1 124 ? 19.415 -7.721 -0.180 1.00 63.03 124 THR A N 1
ATOM 1030 C CA . THR A 1 124 ? 19.444 -6.332 0.299 1.00 63.03 124 THR A CA 1
ATOM 1031 C C . THR A 1 124 ? 20.637 -5.575 -0.294 1.00 63.03 124 THR A C 1
ATOM 1033 O O . THR A 1 124 ? 20.532 -4.392 -0.629 1.00 63.03 124 THR A O 1
ATOM 1036 N N . LEU A 1 125 ? 21.777 -6.248 -0.482 1.00 64.94 125 LEU A N 1
ATOM 1037 C CA . LEU A 1 125 ? 22.948 -5.660 -1.134 1.00 64.94 125 LEU A CA 1
ATOM 1038 C C . LEU A 1 125 ? 22.748 -5.487 -2.646 1.00 64.94 125 LEU A C 1
ATOM 1040 O O . LEU A 1 125 ? 23.234 -4.507 -3.214 1.00 64.94 125 LEU A O 1
ATOM 1044 N N . ALA A 1 126 ? 22.037 -6.401 -3.309 1.00 68.25 126 ALA A N 1
ATOM 1045 C CA . ALA A 1 126 ? 21.701 -6.300 -4.727 1.00 68.25 126 ALA A CA 1
ATOM 1046 C C . ALA A 1 126 ? 20.782 -5.105 -4.999 1.00 68.25 126 ALA A C 1
ATOM 1048 O O . ALA A 1 126 ? 21.092 -4.281 -5.863 1.00 68.25 126 ALA A O 1
ATOM 1049 N N . VAL A 1 127 ? 19.730 -4.951 -4.196 1.00 67.06 127 VAL A N 1
ATOM 1050 C CA . VAL A 1 127 ? 18.815 -3.808 -4.249 1.00 67.06 127 VAL A CA 1
ATOM 1051 C C . VAL A 1 127 ? 19.571 -2.496 -4.010 1.00 67.06 127 VAL A C 1
ATOM 1053 O O . VAL A 1 127 ? 19.457 -1.565 -4.808 1.00 67.06 127 VAL A O 1
ATOM 1056 N N . ARG A 1 128 ? 20.452 -2.432 -2.998 1.00 67.19 128 ARG A N 1
ATOM 1057 C CA . ARG A 1 128 ? 21.317 -1.256 -2.763 1.00 67.19 128 ARG A CA 1
ATOM 1058 C C . ARG A 1 128 ? 22.189 -0.908 -3.965 1.00 67.19 128 ARG A C 1
ATOM 1060 O O . ARG A 1 128 ? 22.291 0.262 -4.322 1.00 67.19 128 ARG A O 1
ATOM 1067 N N . ARG A 1 129 ? 22.812 -1.897 -4.614 1.00 67.62 129 ARG A N 1
ATOM 1068 C CA . ARG A 1 129 ? 23.627 -1.660 -5.820 1.00 67.62 129 ARG A CA 1
ATOM 1069 C C . ARG A 1 129 ? 22.800 -1.079 -6.966 1.00 67.62 129 ARG A C 1
ATOM 1071 O O . ARG A 1 129 ? 23.321 -0.251 -7.708 1.00 67.62 129 ARG A O 1
ATOM 1078 N N . ILE A 1 130 ? 21.540 -1.488 -7.108 1.00 68.88 130 ILE A N 1
ATOM 1079 C CA . ILE A 1 130 ? 20.621 -0.952 -8.120 1.00 68.88 130 ILE A CA 1
ATOM 1080 C C . ILE A 1 130 ? 20.247 0.499 -7.792 1.00 68.88 130 ILE A C 1
ATOM 1082 O O . ILE A 1 130 ? 20.361 1.347 -8.674 1.00 68.88 130 ILE A O 1
ATOM 1086 N N . TYR A 1 131 ? 19.894 0.808 -6.538 1.00 66.50 131 TYR A N 1
ATOM 1087 C CA . TYR A 1 131 ? 19.617 2.187 -6.106 1.00 66.50 131 TYR A CA 1
ATOM 1088 C C . TYR A 1 131 ? 20.815 3.112 -6.295 1.00 66.50 131 TYR A C 1
ATOM 1090 O O . TYR A 1 131 ? 20.648 4.251 -6.706 1.00 66.50 131 TYR A O 1
ATOM 1098 N N . LEU A 1 132 ? 22.032 2.624 -6.059 1.00 64.00 132 LEU A N 1
ATOM 1099 C CA . LEU A 1 132 ? 23.230 3.386 -6.394 1.00 64.00 132 LEU A CA 1
ATOM 1100 C C . LEU A 1 132 ? 23.375 3.534 -7.910 1.00 64.00 132 LEU A C 1
ATOM 1102 O O . LEU A 1 132 ? 23.633 4.610 -8.414 1.00 64.00 132 LEU A O 1
ATOM 1106 N N . ARG A 1 133 ? 23.204 2.475 -8.695 1.00 64.38 133 ARG A N 1
ATOM 1107 C CA . ARG A 1 133 ? 23.439 2.579 -10.139 1.00 64.38 133 ARG A CA 1
ATOM 1108 C C . ARG A 1 133 ? 22.449 3.504 -10.856 1.00 64.38 133 ARG A C 1
ATOM 1110 O O . ARG A 1 133 ? 22.842 4.133 -11.834 1.00 64.38 133 ARG A O 1
ATOM 1117 N N . TYR A 1 134 ? 21.195 3.543 -10.411 1.00 70.88 134 TYR A N 1
ATOM 1118 C CA . TYR A 1 134 ? 20.101 4.180 -11.152 1.00 70.88 134 TYR A CA 1
ATOM 1119 C C . TYR A 1 134 ? 19.290 5.205 -10.349 1.00 70.88 134 TYR A C 1
ATOM 1121 O O . TYR A 1 134 ? 18.452 5.887 -10.931 1.00 70.88 134 TYR A O 1
ATOM 1129 N N . GLY A 1 135 ? 19.488 5.298 -9.033 1.00 64.50 135 GLY A N 1
ATOM 1130 C CA . GLY A 1 135 ? 18.870 6.327 -8.199 1.00 64.50 135 GLY A CA 1
ATOM 1131 C C . GLY A 1 135 ? 19.632 7.648 -8.268 1.00 64.50 135 GLY A C 1
ATOM 1132 O O . GLY A 1 135 ? 20.791 7.696 -8.683 1.00 64.50 135 GLY A O 1
ATOM 1133 N N . ASP A 1 136 ? 18.984 8.726 -7.830 1.00 62.47 136 ASP A N 1
ATOM 1134 C CA . ASP A 1 136 ? 19.563 10.070 -7.831 1.00 62.47 136 ASP A CA 1
ATOM 1135 C C . ASP A 1 136 ? 20.564 10.232 -6.667 1.00 62.47 136 ASP A C 1
ATOM 1137 O O . ASP A 1 136 ? 20.296 10.834 -5.623 1.00 62.47 136 ASP A O 1
ATOM 1141 N N . ILE A 1 137 ? 21.729 9.582 -6.799 1.00 55.94 137 ILE A N 1
ATOM 1142 C CA . ILE A 1 137 ? 22.760 9.557 -5.754 1.00 55.94 137 ILE A CA 1
ATOM 1143 C C . ILE A 1 137 ? 23.240 10.977 -5.413 1.00 55.94 137 ILE A C 1
ATOM 1145 O O . ILE A 1 137 ? 23.701 11.206 -4.298 1.00 55.94 137 ILE A O 1
ATOM 1149 N N . GLU A 1 138 ? 23.166 11.946 -6.327 1.00 57.47 138 GLU A N 1
ATOM 1150 C CA . GLU A 1 138 ? 23.656 13.307 -6.074 1.00 57.47 138 GLU A CA 1
ATOM 1151 C C . GLU A 1 138 ? 22.851 14.029 -4.989 1.00 57.47 138 GLU A C 1
ATOM 1153 O O . GLU A 1 138 ? 23.429 14.727 -4.151 1.00 57.47 138 GLU A O 1
ATOM 1158 N N . GLU A 1 139 ? 21.537 13.813 -4.929 1.00 58.91 139 GLU A N 1
ATOM 1159 C CA . GLU A 1 139 ? 20.698 14.315 -3.840 1.00 58.91 139 GLU A CA 1
ATOM 1160 C C . GLU A 1 139 ? 21.029 13.636 -2.503 1.00 58.91 139 GLU A C 1
ATOM 1162 O O . GLU A 1 139 ? 21.174 14.309 -1.477 1.00 58.91 139 GLU A O 1
ATOM 1167 N N . LEU A 1 140 ? 21.247 12.319 -2.521 1.00 52.78 140 LEU A N 1
ATOM 1168 C CA . LEU A 1 140 ? 21.619 11.542 -1.335 1.00 52.78 140 LEU A CA 1
ATOM 1169 C C . LEU A 1 140 ? 23.020 11.921 -0.816 1.00 52.78 140 LEU A C 1
ATOM 1171 O O . LEU A 1 140 ? 23.204 12.142 0.381 1.00 52.78 140 LEU A O 1
ATOM 1175 N N . ARG A 1 141 ? 24.002 12.096 -1.706 1.00 55.91 141 ARG A N 1
ATOM 1176 C CA . ARG A 1 141 ? 25.365 12.559 -1.380 1.00 55.91 141 ARG A CA 1
ATOM 1177 C C . ARG A 1 141 ? 25.368 13.977 -0.817 1.00 55.91 141 ARG A C 1
ATOM 1179 O O . ARG A 1 141 ? 26.091 14.250 0.138 1.00 55.91 141 ARG A O 1
ATOM 1186 N N . ARG A 1 142 ? 24.539 14.870 -1.366 1.00 60.09 142 ARG A N 1
ATOM 1187 C CA . ARG A 1 142 ? 24.383 16.252 -0.884 1.00 60.09 142 ARG A CA 1
ATOM 1188 C C . ARG A 1 142 ? 23.771 16.319 0.518 1.00 60.09 142 ARG A C 1
ATOM 1190 O O . ARG A 1 142 ? 24.124 17.214 1.278 1.00 60.09 142 ARG A O 1
ATOM 1197 N N . LYS A 1 143 ? 22.886 15.381 0.869 1.00 52.09 143 LYS A N 1
ATOM 1198 C CA . LYS A 1 143 ? 22.203 15.336 2.173 1.00 52.09 143 LYS A CA 1
ATOM 1199 C C . LYS A 1 143 ? 23.002 14.618 3.271 1.00 52.09 143 LYS A C 1
ATOM 1201 O O . LYS A 1 143 ? 22.874 15.000 4.431 1.00 52.09 143 LYS A O 1
ATOM 1206 N N . TYR A 1 144 ? 23.824 13.620 2.925 1.00 49.12 144 TYR A N 1
ATOM 1207 C CA . TYR A 1 144 ? 24.484 12.734 3.903 1.00 49.12 144 TYR A CA 1
ATOM 1208 C C . TYR A 1 144 ? 26.028 12.726 3.859 1.00 49.12 144 TYR A C 1
ATOM 1210 O O . TYR A 1 144 ? 26.658 12.087 4.699 1.00 49.12 144 TYR A O 1
ATOM 1218 N N . GLY A 1 145 ? 26.659 13.480 2.952 1.00 53.78 145 GLY A N 1
ATOM 1219 C CA . GLY A 1 145 ? 28.111 13.691 2.934 1.00 53.78 145 GLY A CA 1
ATOM 1220 C C . GLY A 1 145 ? 28.937 12.586 2.251 1.00 53.78 145 GLY A C 1
ATOM 1221 O O . GLY A 1 145 ? 28.416 11.691 1.590 1.00 53.78 145 GLY A O 1
ATOM 1222 N N . GLY A 1 146 ? 30.268 12.699 2.366 1.00 46.16 146 GLY A N 1
ATOM 1223 C CA . GLY A 1 146 ? 31.270 11.961 1.576 1.00 46.16 146 GLY A CA 1
ATOM 1224 C C . GLY A 1 146 ? 31.793 10.643 2.165 1.00 46.16 146 GLY A C 1
ATOM 1225 O O . GLY A 1 146 ? 32.888 10.222 1.808 1.00 46.16 146 GLY A O 1
ATOM 1226 N N . THR A 1 147 ? 31.068 9.985 3.069 1.00 50.31 147 THR A N 1
ATOM 1227 C CA . THR A 1 147 ? 31.494 8.707 3.685 1.00 50.31 147 THR A CA 1
ATOM 1228 C C . THR A 1 147 ? 30.960 7.463 2.968 1.00 50.31 147 THR A C 1
ATOM 1230 O O . THR A 1 147 ? 31.019 6.364 3.511 1.00 50.31 147 THR A O 1
ATOM 1233 N N . ALA A 1 148 ? 30.475 7.599 1.730 1.00 45.16 148 ALA A N 1
ATOM 1234 C CA . ALA A 1 148 ? 29.951 6.480 0.941 1.00 45.16 148 ALA A CA 1
ATOM 1235 C C . ALA A 1 148 ? 31.029 5.483 0.454 1.00 45.16 148 ALA A C 1
ATOM 1237 O O . ALA A 1 148 ? 30.671 4.410 -0.024 1.00 45.16 148 ALA A O 1
ATOM 1238 N N . ASP A 1 149 ? 32.320 5.816 0.598 1.00 44.78 149 ASP A N 1
ATOM 1239 C CA . ASP A 1 149 ? 33.431 5.091 -0.040 1.00 44.78 149 ASP A CA 1
ATOM 1240 C C . ASP A 1 149 ? 34.471 4.486 0.928 1.00 44.78 149 ASP A C 1
ATOM 1242 O O . ASP A 1 149 ? 35.558 4.083 0.504 1.00 44.78 149 ASP A O 1
ATOM 1246 N N . VAL A 1 150 ? 34.168 4.319 2.221 1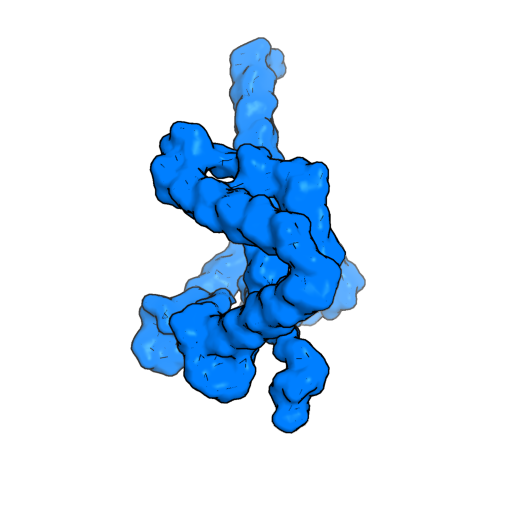.00 42.91 150 VAL A N 1
ATOM 1247 C CA . VAL A 1 150 ? 35.037 3.511 3.104 1.00 42.91 150 VAL A CA 1
ATOM 1248 C C . VAL A 1 150 ? 34.700 2.022 2.926 1.00 42.91 150 VAL A C 1
ATOM 1250 O O . VAL A 1 150 ? 33.986 1.429 3.720 1.00 42.91 150 VAL A O 1
ATOM 1253 N N . LYS A 1 151 ? 35.191 1.455 1.815 1.00 38.81 151 LYS A N 1
ATOM 1254 C CA . LYS A 1 151 ? 35.250 0.031 1.412 1.00 38.81 151 LYS A CA 1
ATOM 1255 C C . LYS A 1 151 ? 34.242 -0.922 2.096 1.00 38.81 151 LYS A C 1
ATOM 1257 O O . LYS A 1 151 ? 34.508 -1.496 3.147 1.00 38.81 151 LYS A O 1
ATOM 1262 N N . GLY A 1 152 ? 33.142 -1.179 1.396 1.00 52.50 152 GLY A N 1
ATOM 1263 C CA . GLY A 1 152 ? 31.969 -1.916 1.877 1.00 52.50 152 GLY A CA 1
ATOM 1264 C C . GLY A 1 152 ? 30.741 -1.082 1.523 1.00 52.50 152 GLY A C 1
ATOM 1265 O O . GLY A 1 152 ? 30.862 0.131 1.422 1.00 52.50 152 GLY A O 1
ATOM 1266 N N . LEU A 1 153 ? 29.605 -1.699 1.201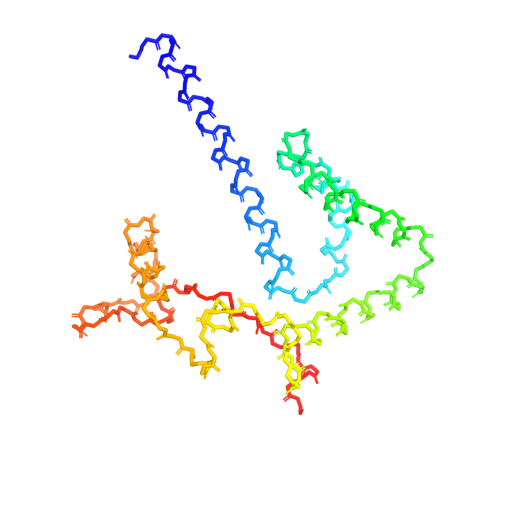 1.00 49.50 153 LEU A N 1
ATOM 1267 C CA . LEU A 1 153 ? 28.439 -0.980 0.667 1.00 49.50 153 LEU A CA 1
ATOM 1268 C C . LEU A 1 153 ? 28.063 0.257 1.510 1.00 49.50 153 LEU A C 1
ATOM 1270 O O . LEU A 1 153 ? 28.175 0.189 2.734 1.00 49.50 153 LEU A O 1
ATOM 1274 N N . PRO A 1 154 ? 27.585 1.354 0.887 1.00 52.19 154 PRO A N 1
ATOM 1275 C CA . PRO A 1 154 ? 27.221 2.559 1.619 1.00 52.19 154 PRO A CA 1
ATOM 1276 C C . PRO A 1 154 ? 26.149 2.264 2.669 1.00 52.19 154 PRO A C 1
ATOM 1278 O O . PRO A 1 154 ? 25.329 1.344 2.523 1.00 52.19 154 PRO A O 1
ATOM 1281 N N . ASP A 1 155 ? 26.187 3.064 3.732 1.00 53.62 155 ASP A N 1
ATOM 1282 C CA . ASP A 1 155 ? 25.327 2.922 4.898 1.00 53.62 155 ASP A CA 1
ATOM 1283 C C . ASP A 1 155 ? 23.836 2.838 4.501 1.00 53.62 155 ASP A C 1
ATOM 1285 O O . ASP A 1 155 ? 23.369 3.493 3.560 1.00 53.62 155 ASP A O 1
ATOM 1289 N N . ALA A 1 156 ? 23.077 1.998 5.211 1.00 53.81 156 ALA A N 1
ATOM 1290 C CA . ALA A 1 156 ? 21.645 1.797 4.974 1.00 53.81 156 ALA A CA 1
ATOM 1291 C C . ALA A 1 156 ? 20.854 3.112 5.067 1.00 53.81 156 ALA A C 1
ATOM 1293 O O . ALA A 1 156 ? 19.883 3.302 4.335 1.00 53.81 156 ALA A O 1
ATOM 1294 N N . SER A 1 157 ? 21.309 4.029 5.926 1.00 55.34 157 SER A N 1
ATOM 1295 C CA . SER A 1 157 ? 20.732 5.361 6.119 1.00 55.34 157 SER A CA 1
ATOM 1296 C C . SER A 1 157 ? 20.860 6.272 4.896 1.00 55.34 157 SER A C 1
ATOM 1298 O O . SER A 1 157 ? 20.106 7.235 4.778 1.00 55.34 157 SER A O 1
ATOM 1300 N N . ILE A 1 158 ? 21.786 5.972 3.979 1.00 53.41 158 ILE A N 1
ATOM 1301 C CA . ILE A 1 158 ? 22.009 6.749 2.753 1.00 53.41 158 ILE A CA 1
ATOM 1302 C C . ILE A 1 158 ? 21.120 6.225 1.628 1.00 53.41 158 ILE A C 1
ATOM 1304 O O . ILE A 1 158 ? 20.601 7.000 0.833 1.00 53.41 158 ILE A O 1
ATOM 1308 N N . THR A 1 159 ? 20.953 4.905 1.544 1.00 54.38 159 THR A N 1
ATOM 1309 C CA . THR A 1 159 ? 20.271 4.263 0.411 1.00 54.38 159 THR A CA 1
ATOM 1310 C C . THR A 1 159 ? 18.771 4.072 0.620 1.00 54.38 159 THR A C 1
ATOM 1312 O O . THR A 1 159 ? 18.090 3.761 -0.350 1.00 54.38 159 THR A O 1
ATOM 1315 N N . HIS A 1 160 ? 18.263 4.243 1.851 1.00 56.72 160 HIS A N 1
ATOM 1316 C CA . HIS A 1 160 ? 16.873 3.947 2.250 1.00 56.72 160 HIS A CA 1
ATOM 1317 C C . HIS A 1 160 ? 16.273 2.720 1.531 1.00 56.72 160 HIS A C 1
ATOM 1319 O O . HIS A 1 160 ? 15.150 2.785 1.031 1.00 56.72 160 HIS A O 1
ATOM 1325 N N . PRO A 1 161 ? 17.010 1.597 1.417 1.00 49.25 161 PRO A N 1
ATOM 1326 C CA . PRO A 1 161 ? 16.664 0.524 0.485 1.00 49.25 161 PRO A CA 1
ATOM 1327 C C . PRO A 1 161 ? 15.531 -0.361 1.020 1.00 49.25 161 PRO A C 1
ATOM 1329 O O . PRO A 1 161 ? 15.055 -1.248 0.321 1.00 49.25 161 PRO A O 1
ATOM 1332 N N . SER A 1 162 ? 15.129 -0.145 2.272 1.00 48.09 162 SER A N 1
ATOM 1333 C CA . SER A 1 162 ? 14.111 -0.898 2.986 1.00 48.09 162 SER A CA 1
ATOM 1334 C C . SER A 1 162 ? 12.932 0.009 3.318 1.00 48.09 162 SER A C 1
ATOM 1336 O O . SER A 1 162 ? 13.106 1.051 3.959 1.00 48.09 162 SER A O 1
ATOM 1338 N N . ILE A 1 163 ? 11.727 -0.427 2.939 1.00 53.38 163 ILE A N 1
ATOM 1339 C CA . ILE A 1 163 ? 10.472 0.062 3.519 1.00 53.38 163 ILE A CA 1
ATOM 1340 C C . ILE A 1 163 ? 10.621 -0.026 5.043 1.00 53.38 163 ILE A C 1
ATOM 1342 O O . ILE A 1 163 ? 10.748 -1.109 5.611 1.00 53.38 163 ILE A O 1
ATOM 1346 N N . THR A 1 164 ? 10.714 1.134 5.693 1.00 54.44 164 THR A N 1
ATOM 1347 C CA . THR A 1 164 ? 10.842 1.230 7.148 1.00 54.44 164 THR A CA 1
ATOM 1348 C C . THR A 1 164 ? 9.499 1.691 7.671 1.00 54.44 164 THR A C 1
ATOM 1350 O O . THR A 1 164 ? 9.165 2.871 7.569 1.00 54.44 164 THR A O 1
ATOM 1353 N N . ILE A 1 165 ? 8.722 0.743 8.183 1.00 56.66 165 ILE A N 1
ATOM 1354 C CA . ILE A 1 165 ? 7.423 1.028 8.777 1.00 56.66 165 ILE A CA 1
ATOM 1355 C C . ILE A 1 165 ? 7.667 1.585 10.171 1.00 56.66 165 ILE A C 1
ATOM 1357 O O . ILE A 1 165 ? 8.283 0.942 11.021 1.00 56.66 165 ILE A O 1
ATOM 1361 N N . GLN A 1 166 ? 7.227 2.819 10.382 1.00 55.94 166 GLN A N 1
ATOM 1362 C CA . GLN A 1 166 ? 7.313 3.463 11.682 1.00 55.94 166 GLN A CA 1
ATOM 1363 C C . GLN A 1 166 ? 6.121 2.984 12.523 1.00 55.94 166 GLN A C 1
ATOM 1365 O O . GLN A 1 166 ? 4.984 3.143 12.078 1.00 55.94 166 GLN A O 1
ATOM 1370 N N . PRO A 1 167 ? 6.341 2.411 13.721 1.00 49.94 167 PRO A N 1
ATOM 1371 C CA . PRO A 1 167 ? 5.245 2.162 14.648 1.00 49.94 167 PRO A CA 1
ATOM 1372 C C . PRO A 1 167 ? 4.569 3.482 15.018 1.00 49.94 167 PRO A C 1
ATOM 1374 O O . PRO A 1 167 ? 5.268 4.469 15.270 1.00 49.94 167 PRO A O 1
ATOM 1377 N N . ALA A 1 168 ? 3.236 3.474 15.093 1.00 51.31 168 ALA A N 1
ATOM 1378 C CA . ALA A 1 168 ? 2.467 4.561 15.689 1.00 51.31 168 ALA A CA 1
ATOM 1379 C C . ALA A 1 168 ? 2.934 4.811 17.135 1.00 51.31 168 ALA A C 1
ATOM 1381 O O . ALA A 1 168 ? 3.379 3.883 17.820 1.00 51.31 168 ALA A O 1
ATOM 1382 N N . ASP A 1 169 ? 2.826 6.052 17.619 1.00 52.72 169 ASP A N 1
ATOM 1383 C CA . ASP A 1 169 ? 3.315 6.436 18.955 1.00 52.72 169 ASP A CA 1
ATOM 1384 C C . ASP A 1 169 ? 2.686 5.606 20.088 1.00 52.72 169 ASP A C 1
ATOM 1386 O O . ASP A 1 169 ? 3.304 5.378 21.128 1.00 52.72 169 ASP A O 1
ATOM 1390 N N . GLU A 1 170 ? 1.479 5.091 19.867 1.00 50.12 170 GLU A N 1
ATOM 1391 C CA . GLU A 1 170 ? 0.747 4.228 20.795 1.00 50.12 170 GLU A CA 1
ATOM 1392 C C . GLU A 1 170 ? 1.373 2.830 20.939 1.00 50.12 170 GLU A C 1
ATOM 1394 O O . GLU A 1 170 ? 1.310 2.246 22.020 1.00 50.12 170 GLU A O 1
ATOM 1399 N N . ALA A 1 171 ? 2.043 2.326 19.896 1.00 44.19 171 ALA A N 1
ATOM 1400 C CA . ALA A 1 171 ? 2.738 1.036 19.889 1.00 44.19 171 ALA A CA 1
ATOM 1401 C C . ALA A 1 171 ? 4.180 1.115 20.433 1.00 44.19 171 ALA A C 1
ATOM 1403 O O . ALA A 1 171 ? 4.855 0.093 20.540 1.00 44.19 171 ALA A O 1
ATOM 1404 N N . ARG A 1 172 ? 4.674 2.319 20.766 1.00 45.84 172 ARG A N 1
ATOM 1405 C CA . ARG A 1 172 ? 6.027 2.551 21.312 1.00 45.84 172 ARG A CA 1
ATOM 1406 C C . ARG A 1 172 ? 6.109 2.475 22.844 1.00 45.84 172 ARG A C 1
ATOM 1408 O O . ARG A 1 172 ? 7.171 2.771 23.391 1.00 45.84 172 ARG A O 1
ATOM 1415 N N . LYS A 1 173 ? 5.013 2.138 23.529 1.00 36.06 173 LYS A N 1
ATOM 1416 C CA . LYS A 1 173 ? 4.942 2.062 24.997 1.00 36.06 173 LYS A CA 1
ATOM 1417 C C . LYS A 1 173 ? 5.254 0.677 25.544 1.00 36.06 173 LYS A C 1
ATOM 1419 O O . LYS A 1 173 ? 4.741 -0.308 24.975 1.00 36.06 173 LYS A O 1
#

Organism: Neomoorella thermoacetica (NCBI:txid1525)

Secondary structure (DSSP, 8-state):
--HHHHHHHHHHHHHHHHHHHHHHHHHHHHHS---HHHHHHHHHTTTTTT-TTTTT-HHHHHHHHHHHHHHHHHHHS-HHHHHHHHHHHHHHHIIIII-SS--SS-S-THHHH-TT--SS-HHHHHHHHHHHHHS-HHHHHHHH-S-TTSSSSPPHHHH--S--PPPPGGGG-

Foldseek 3Di:
DDPVVVVVVVVVVVVVVLVVLQCVLVLVVQQEQDDPVNLCVCQPVVSLVSNPCLVVDVVSVVVSVVSNVVSVVLVPDDPVVNVVVSVVSSVVSCQQDPDPDDHPPHQDPLVVPDPVSDPDDPVLVVLLVVCVVPNPLVVLCVVPHDPCPPPDGGDCVSSVSGSDHDDDPVVVD

pLDDT: mean 77.37, std 17.81, range [36.06, 98.0]

Radius of gyration: 20.0 Å; Cα contacts (8 Å, |Δi|>4): 119; chains: 1; bounding box: 57×36×62 Å

Solvent-accessible surface area (backbone atoms only — not comparable to full-atom values): 10318 Å² total; per-residue (Å²): 130,54,74,67,56,50,53,51,51,51,53,52,50,54,54,50,52,45,49,50,51,48,52,52,54,53,50,50,66,70,39,47,78,76,46,71,70,58,55,52,49,43,52,77,66,44,47,55,81,67,43,69,57,30,91,81,30,71,69,51,29,52,51,38,52,54,53,49,54,50,47,57,53,50,69,72,43,54,77,68,56,41,51,55,53,46,52,50,50,38,51,50,48,32,50,26,57,61,38,96,60,86,50,79,51,59,83,49,70,42,68,78,76,39,96,80,53,59,80,83,52,73,66,55,52,50,53,41,53,48,46,59,74,73,42,72,49,67,62,44,39,72,74,70,50,89,72,57,73,74,82,61,84,55,56,65,88,66,63,64,75,59,84,70,60,68,66,56,79,82,74,74,113

Mean predicted aligned error: 11.09 Å